Protein AF-V5NLE9-F1 (afdb_monomer_lite)

Radius of gyration: 15.72 Å; chains: 1; bounding box: 30×27×53 Å

Structure (mmCIF, N/CA/C/O backbone):
data_AF-V5NLE9-F1
#
_entry.id   AF-V5NLE9-F1
#
loop_
_atom_site.group_PDB
_atom_site.id
_atom_site.type_symbol
_atom_site.label_atom_id
_atom_site.label_alt_id
_atom_site.label_comp_id
_atom_site.label_asym_id
_atom_site.label_entity_id
_atom_site.label_seq_id
_atom_site.pdbx_PDB_ins_code
_atom_site.Cartn_x
_atom_site.Cartn_y
_atom_site.Cartn_z
_atom_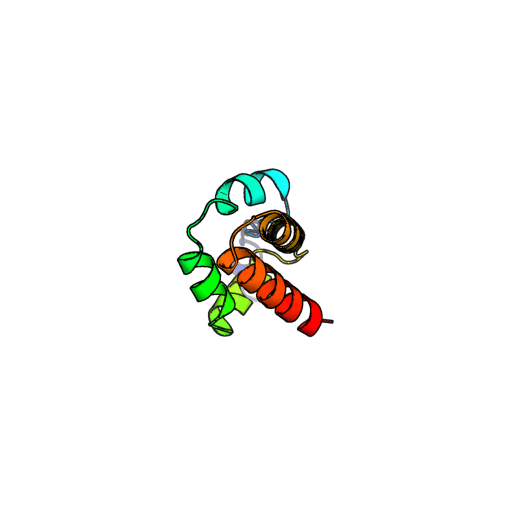site.occupancy
_atom_site.B_iso_or_equiv
_atom_site.auth_seq_id
_atom_site.auth_comp_id
_atom_site.auth_asym_id
_atom_site.auth_atom_id
_atom_site.pdbx_PDB_model_num
ATOM 1 N N . MET A 1 1 ? 16.757 -8.327 -38.554 1.00 56.81 1 MET A N 1
ATOM 2 C CA . MET A 1 1 ? 16.581 -8.225 -37.087 1.00 56.81 1 MET A CA 1
ATOM 3 C C . MET A 1 1 ? 16.436 -6.759 -36.729 1.00 56.81 1 MET A C 1
ATOM 5 O O . MET A 1 1 ? 17.178 -5.947 -37.263 1.00 56.81 1 MET A O 1
ATOM 9 N N . ALA A 1 2 ? 15.420 -6.400 -35.950 1.00 62.81 2 ALA A N 1
ATOM 10 C CA . ALA A 1 2 ? 15.030 -5.007 -35.779 1.00 62.81 2 ALA A CA 1
ATOM 11 C C . ALA A 1 2 ? 15.977 -4.266 -34.805 1.00 62.81 2 ALA A C 1
ATOM 13 O O . ALA A 1 2 ? 16.027 -4.608 -33.624 1.00 62.81 2 ALA A O 1
ATOM 14 N N . ARG A 1 3 ? 16.720 -3.276 -35.331 1.00 70.19 3 ARG A N 1
ATOM 15 C CA . ARG A 1 3 ? 17.738 -2.452 -34.636 1.00 70.19 3 ARG A CA 1
ATOM 16 C C . ARG A 1 3 ? 17.193 -1.576 -33.504 1.00 70.19 3 ARG A C 1
ATOM 18 O O . ARG A 1 3 ? 17.965 -1.085 -32.697 1.00 70.19 3 ARG A O 1
ATOM 25 N N . TRP A 1 4 ? 15.873 -1.407 -33.407 1.00 69.00 4 TRP A N 1
ATOM 26 C CA . TRP A 1 4 ? 15.251 -0.585 -32.361 1.00 69.00 4 TRP A CA 1
ATOM 27 C C . TRP A 1 4 ? 15.543 -1.093 -30.941 1.00 69.00 4 TRP A C 1
ATOM 29 O O . TRP A 1 4 ? 15.532 -0.303 -30.006 1.00 69.00 4 TRP A O 1
ATOM 39 N N . ARG A 1 5 ? 15.843 -2.392 -30.776 1.00 68.69 5 ARG A N 1
ATOM 40 C CA . ARG A 1 5 ? 16.242 -2.974 -29.483 1.00 68.69 5 ARG A CA 1
ATOM 41 C C . ARG A 1 5 ? 17.623 -2.512 -29.008 1.00 68.69 5 ARG A C 1
ATOM 43 O O . ARG A 1 5 ? 17.862 -2.516 -27.812 1.00 68.69 5 ARG A O 1
ATOM 50 N N . GLU A 1 6 ? 18.506 -2.115 -29.923 1.00 72.38 6 GLU A N 1
ATOM 51 C CA . GLU A 1 6 ? 19.883 -1.682 -29.625 1.00 72.38 6 GLU A CA 1
ATOM 52 C C . GLU A 1 6 ? 19.962 -0.184 -29.281 1.00 72.38 6 GLU A C 1
ATOM 54 O O . GLU A 1 6 ? 20.983 0.285 -28.793 1.00 72.38 6 GLU A O 1
ATOM 59 N N . THR A 1 7 ? 18.888 0.568 -29.544 1.00 65.06 7 THR A N 1
ATOM 60 C CA . THR A 1 7 ? 18.796 2.023 -29.334 1.00 65.06 7 THR A CA 1
ATOM 61 C C . THR A 1 7 ? 17.798 2.405 -28.247 1.00 65.06 7 THR A C 1
ATOM 63 O O . THR A 1 7 ? 17.456 3.582 -28.128 1.00 65.06 7 THR A O 1
ATOM 66 N N . LEU A 1 8 ? 17.270 1.433 -27.497 1.00 66.06 8 LEU A N 1
ATOM 67 C CA . LEU A 1 8 ? 16.491 1.757 -26.310 1.00 66.06 8 LEU A CA 1
ATOM 68 C C . LEU A 1 8 ? 17.446 2.432 -25.316 1.00 66.06 8 LEU A C 1
ATOM 70 O O . LEU A 1 8 ? 18.451 1.812 -24.964 1.00 66.06 8 LEU A O 1
ATOM 74 N N . PRO A 1 9 ? 17.183 3.677 -24.874 1.00 63.50 9 PRO A N 1
ATOM 75 C CA . PRO A 1 9 ? 17.851 4.174 -23.679 1.00 63.50 9 PRO A CA 1
ATOM 76 C C . PRO A 1 9 ? 17.548 3.202 -22.534 1.00 63.50 9 PRO A C 1
ATOM 78 O O . PRO A 1 9 ? 16.518 2.518 -22.580 1.00 63.50 9 PRO A O 1
ATOM 81 N N . ASP A 1 10 ? 18.396 3.157 -21.504 1.00 63.38 10 ASP A N 1
ATOM 82 C CA . ASP A 1 10 ? 17.967 2.579 -20.232 1.00 63.38 10 ASP A CA 1
ATOM 83 C C . ASP A 1 10 ? 16.631 3.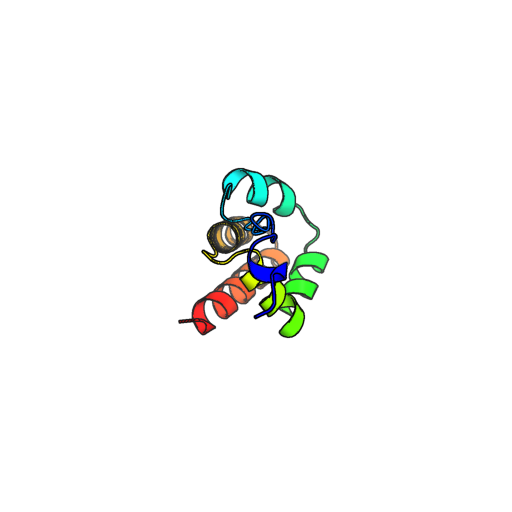236 -19.883 1.00 63.38 10 ASP A C 1
ATOM 85 O O . ASP A 1 10 ? 16.545 4.453 -19.689 1.00 63.38 10 ASP A O 1
ATOM 89 N N .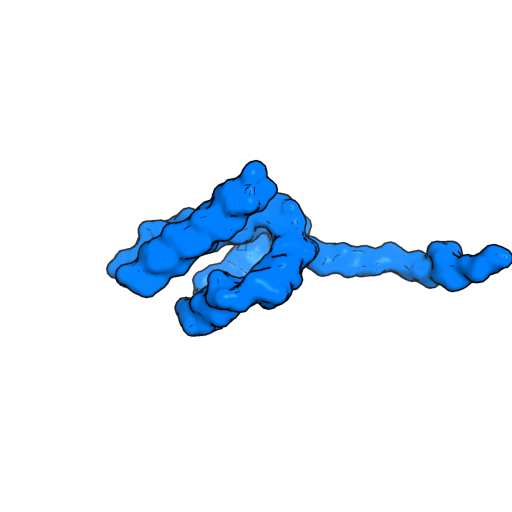 LEU A 1 11 ? 15.553 2.450 -19.927 1.00 55.38 11 LEU A N 1
ATOM 90 C CA . LEU A 1 11 ? 14.263 2.935 -19.476 1.00 55.38 11 LEU A CA 1
ATOM 91 C C . LEU A 1 11 ? 14.485 3.302 -18.012 1.00 55.38 11 LEU A C 1
ATOM 93 O O . LEU A 1 11 ? 14.965 2.436 -17.275 1.00 55.38 11 LEU A O 1
ATOM 97 N N . PRO A 1 12 ? 14.162 4.531 -17.564 1.00 56.09 12 PRO A N 1
ATOM 98 C CA . PRO A 1 12 ? 14.088 4.763 -16.138 1.00 56.09 12 PRO A CA 1
ATOM 99 C C . PRO A 1 12 ? 13.070 3.752 -15.624 1.00 56.09 12 PRO A C 1
ATOM 101 O O . PRO A 1 12 ? 11.878 3.841 -15.933 1.00 56.09 12 PRO A O 1
ATOM 104 N N . SER A 1 13 ? 13.532 2.725 -14.914 1.00 62.25 13 SER A N 1
ATOM 105 C CA . SER A 1 13 ? 12.619 1.870 -14.184 1.00 62.25 13 SER A CA 1
ATOM 106 C C . SER A 1 13 ? 12.059 2.772 -13.101 1.00 62.25 13 SER A C 1
ATOM 108 O O . SER A 1 13 ? 12.780 3.114 -12.167 1.00 62.25 13 SER A O 1
ATOM 110 N N . LEU A 1 14 ? 10.822 3.241 -13.273 1.00 78.75 14 LEU A N 1
ATOM 111 C CA . LEU A 1 14 ? 10.121 4.007 -12.251 1.00 78.75 14 LEU A CA 1
ATOM 112 C C . LEU A 1 14 ? 9.883 3.069 -11.062 1.00 78.75 14 LEU A C 1
ATOM 114 O O . LEU A 1 14 ? 8.849 2.415 -10.963 1.00 78.75 14 LEU A O 1
ATOM 118 N N . ASN A 1 15 ? 10.906 2.951 -10.222 1.00 89.19 15 ASN A N 1
ATOM 119 C CA . ASN A 1 15 ? 10.963 2.095 -9.057 1.00 89.19 15 ASN A CA 1
ATOM 120 C C . ASN A 1 15 ? 10.993 2.993 -7.825 1.00 89.19 15 ASN A C 1
ATOM 122 O O . ASN A 1 15 ? 12.033 3.522 -7.433 1.00 89.19 15 ASN A O 1
ATOM 126 N N . PHE A 1 16 ? 9.844 3.144 -7.182 1.00 92.06 16 PHE A N 1
ATOM 127 C CA . PHE A 1 16 ? 9.738 3.962 -5.981 1.00 92.06 16 PHE A CA 1
ATOM 128 C C . PHE A 1 16 ? 10.417 3.323 -4.761 1.00 92.06 16 PHE A C 1
ATOM 130 O O . PHE A 1 16 ? 10.602 4.006 -3.752 1.00 92.06 16 PHE A O 1
ATOM 137 N N . ASP A 1 17 ? 10.834 2.056 -4.842 1.00 93.81 17 ASP A N 1
ATOM 138 C CA . ASP A 1 17 ? 11.658 1.407 -3.821 1.00 93.81 17 ASP A CA 1
ATOM 139 C C . ASP A 1 17 ? 13.165 1.708 -3.965 1.00 93.81 17 ASP A C 1
ATOM 141 O O . ASP A 1 17 ? 13.927 1.315 -3.078 1.00 93.81 17 ASP A O 1
ATOM 145 N N . GLU A 1 18 ? 13.603 2.420 -5.017 1.00 92.94 18 GLU A N 1
ATOM 146 C CA . GLU A 1 18 ? 15.007 2.837 -5.193 1.00 92.94 18 GLU A CA 1
ATOM 147 C C . GLU A 1 18 ? 15.443 3.817 -4.091 1.00 92.94 18 GLU A C 1
ATOM 149 O O . GLU A 1 18 ? 16.492 3.646 -3.473 1.00 92.94 18 GLU A O 1
ATOM 154 N N . ASN A 1 19 ? 14.583 4.792 -3.776 1.00 93.25 19 ASN A N 1
ATOM 155 C CA . ASN A 1 19 ? 14.763 5.756 -2.688 1.00 93.25 19 ASN A CA 1
ATOM 156 C C . ASN A 1 19 ? 13.557 5.701 -1.734 1.00 93.25 19 ASN A C 1
ATOM 158 O O . ASN A 1 19 ? 12.747 6.630 -1.683 1.00 93.25 19 ASN A O 1
ATOM 162 N N . PRO A 1 20 ? 13.403 4.611 -0.958 1.00 95.19 20 PRO A N 1
ATOM 163 C CA . PRO A 1 20 ? 12.133 4.275 -0.321 1.00 95.19 20 PRO A CA 1
ATOM 164 C C . PRO A 1 20 ? 11.713 5.292 0.745 1.00 95.19 20 PRO A C 1
ATOM 166 O O . PRO A 1 20 ? 10.524 5.527 0.944 1.00 95.19 20 PRO A O 1
ATOM 169 N N . LEU A 1 21 ? 12.676 5.929 1.418 1.00 96.88 21 LEU A N 1
ATOM 170 C CA . LEU A 1 21 ? 12.387 6.954 2.417 1.00 96.88 21 LEU A CA 1
ATOM 171 C C . LEU A 1 21 ? 11.810 8.230 1.793 1.00 96.88 21 LEU A C 1
ATOM 173 O O . LEU A 1 21 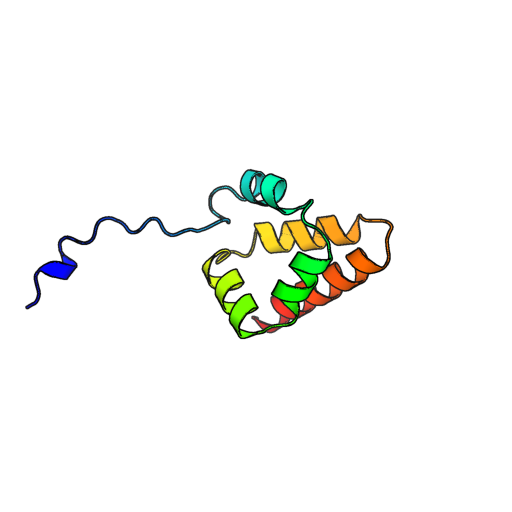? 10.869 8.790 2.351 1.00 96.88 21 LEU A O 1
ATOM 177 N N . GLU A 1 22 ? 12.355 8.681 0.662 1.00 95.81 22 GLU A N 1
ATOM 178 C CA . GLU A 1 22 ? 11.868 9.884 -0.025 1.00 95.81 22 GLU A CA 1
ATOM 179 C C . GLU A 1 22 ? 10.494 9.621 -0.642 1.00 95.81 22 GLU A C 1
ATOM 181 O O . GLU A 1 22 ? 9.538 10.320 -0.306 1.00 95.81 22 GLU A O 1
ATOM 186 N N . SER A 1 23 ? 10.342 8.517 -1.381 1.00 95.56 23 SER A N 1
ATOM 187 C CA . SER A 1 23 ? 9.047 8.082 -1.919 1.00 95.56 23 SER A CA 1
ATOM 188 C C . SER A 1 23 ? 7.977 7.971 -0.830 1.00 95.56 23 SER A C 1
ATOM 190 O O . SER A 1 23 ? 6.849 8.431 -0.999 1.00 95.56 23 SER A O 1
ATOM 192 N N . PHE A 1 24 ? 8.319 7.386 0.324 1.00 97.81 24 PHE A N 1
ATOM 193 C CA . PHE A 1 24 ? 7.406 7.291 1.461 1.00 97.81 24 PHE A CA 1
ATOM 194 C C . PHE A 1 24 ? 6.999 8.672 1.993 1.00 97.81 24 PHE A C 1
ATOM 196 O O . PHE A 1 24 ? 5.813 8.893 2.238 1.00 97.81 24 PHE A O 1
ATOM 203 N N . LYS A 1 25 ? 7.949 9.601 2.174 1.00 97.69 25 LYS A N 1
ATOM 204 C CA . LYS A 1 25 ? 7.654 10.963 2.652 1.00 97.69 25 LYS A CA 1
ATOM 205 C C . LYS A 1 25 ? 6.704 11.703 1.715 1.00 97.69 25 LYS A C 1
ATOM 207 O O . LYS A 1 25 ? 5.824 12.399 2.213 1.00 97.69 25 LYS A O 1
ATOM 212 N N . GLU A 1 26 ? 6.861 11.530 0.405 1.00 95.88 26 GLU A N 1
ATOM 213 C CA . GLU A 1 26 ? 6.004 12.170 -0.597 1.00 95.88 26 GLU A CA 1
ATOM 214 C C . GLU A 1 26 ? 4.557 11.673 -0.532 1.00 95.88 26 GLU A C 1
ATOM 216 O O . GLU A 1 26 ? 3.620 12.464 -0.655 1.00 95.88 26 GLU A O 1
ATOM 221 N N . ILE A 1 27 ? 4.354 10.369 -0.315 1.00 96.31 27 ILE A N 1
ATOM 222 C CA . ILE A 1 27 ? 3.019 9.775 -0.434 1.00 96.31 27 ILE A CA 1
ATOM 223 C C . ILE A 1 27 ? 2.301 9.595 0.904 1.00 96.31 27 ILE A C 1
ATOM 225 O O . ILE A 1 27 ? 1.070 9.630 0.922 1.00 96.31 27 ILE A O 1
ATOM 229 N N . LYS A 1 28 ? 3.002 9.415 2.036 1.00 96.50 28 LYS A N 1
ATOM 230 C CA . LYS A 1 28 ? 2.395 8.987 3.320 1.00 96.50 28 LYS A CA 1
ATOM 231 C C . LYS A 1 28 ? 1.210 9.842 3.785 1.00 96.50 28 LYS A C 1
ATOM 233 O O . LYS A 1 28 ? 0.307 9.320 4.435 1.00 96.50 28 LYS A O 1
ATOM 238 N N . ASP A 1 29 ? 1.181 11.123 3.416 1.00 95.25 29 ASP A N 1
ATOM 239 C CA . ASP A 1 29 ? 0.151 12.083 3.830 1.00 95.25 29 ASP A CA 1
ATOM 240 C C . ASP A 1 29 ? -0.981 12.273 2.805 1.00 95.25 29 ASP A C 1
ATOM 242 O O . ASP A 1 29 ? -1.873 13.100 3.010 1.00 95.25 29 ASP A O 1
ATOM 246 N N . LEU A 1 30 ? -0.998 11.492 1.717 1.00 96.56 30 LEU A N 1
ATOM 247 C CA . LEU A 1 30 ? -2.125 11.463 0.787 1.00 96.56 30 LEU A CA 1
ATOM 248 C C . LEU A 1 30 ? -3.433 11.125 1.515 1.00 96.56 30 LEU A C 1
ATOM 250 O O . LEU A 1 30 ? -3.479 10.367 2.490 1.00 96.56 30 LEU A O 1
ATOM 254 N N . ALA A 1 31 ? -4.536 11.672 1.003 1.00 96.62 31 ALA A N 1
ATOM 255 C CA . ALA A 1 31 ? -5.845 11.464 1.602 1.00 96.62 31 ALA A CA 1
ATOM 256 C C . ALA A 1 31 ? -6.204 9.961 1.645 1.00 96.62 31 ALA A C 1
ATOM 258 O O . ALA A 1 31 ? -5.999 9.253 0.654 1.00 96.62 31 ALA A O 1
ATOM 259 N N . PRO A 1 32 ? -6.836 9.460 2.726 1.00 96.69 32 PRO A N 1
ATOM 260 C CA . PRO A 1 32 ? -7.247 8.055 2.827 1.00 96.69 32 PRO A CA 1
ATOM 261 C C . PRO A 1 32 ? -8.101 7.550 1.654 1.00 96.69 32 PRO A C 1
ATOM 263 O O . PRO A 1 32 ? -8.082 6.3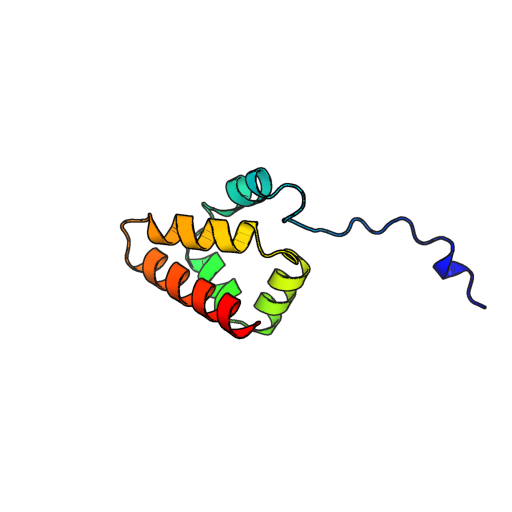65 1.331 1.00 96.69 32 PRO A O 1
ATOM 266 N N . SER A 1 33 ? -8.849 8.444 0.998 1.00 96.69 33 SER A N 1
ATOM 267 C CA . SER A 1 33 ? -9.646 8.132 -0.193 1.00 96.69 33 SER A CA 1
ATOM 268 C C . SER A 1 33 ? -8.794 7.724 -1.399 1.00 96.69 33 SER A C 1
ATOM 270 O O . SER A 1 33 ? -9.247 6.905 -2.196 1.00 96.69 33 SER A O 1
ATOM 272 N N . VAL A 1 34 ? -7.571 8.249 -1.523 1.00 96.75 34 VAL A N 1
ATOM 273 C CA . VAL A 1 34 ? -6.610 7.860 -2.566 1.00 96.75 34 VAL A CA 1
ATOM 274 C C . VAL A 1 34 ? -6.180 6.419 -2.334 1.00 96.75 34 VAL A C 1
ATOM 276 O O . VAL A 1 34 ? -6.366 5.574 -3.205 1.00 96.75 34 VAL A O 1
ATOM 279 N N . TYR A 1 35 ? -5.721 6.108 -1.122 1.00 97.25 35 TYR A N 1
ATOM 280 C CA . TYR A 1 35 ? -5.326 4.751 -0.748 1.00 97.25 35 TYR A CA 1
ATOM 281 C C . TYR A 1 35 ? -6.462 3.749 -0.885 1.00 97.25 35 TYR A C 1
ATOM 283 O O . TYR A 1 35 ? -6.259 2.655 -1.397 1.00 97.25 35 TYR A O 1
ATOM 291 N N . ARG A 1 36 ? -7.682 4.126 -0.497 1.00 96.12 36 ARG A N 1
ATOM 292 C CA . ARG A 1 36 ? -8.853 3.275 -0.695 1.00 96.12 36 ARG A CA 1
ATOM 293 C C . ARG A 1 36 ? -9.020 2.893 -2.172 1.00 96.12 36 ARG A C 1
ATOM 295 O O . ARG A 1 36 ? -9.085 1.706 -2.462 1.00 96.12 36 ARG A O 1
ATOM 302 N N . LYS A 1 37 ? -8.987 3.869 -3.091 1.00 95.31 37 LYS A N 1
ATOM 303 C CA . LYS A 1 37 ? -9.090 3.626 -4.544 1.00 95.31 37 LYS A CA 1
ATOM 304 C C . LYS A 1 37 ? -7.978 2.713 -5.066 1.00 95.31 37 LYS A C 1
ATOM 306 O O . LYS A 1 37 ? -8.275 1.776 -5.799 1.00 95.31 37 LYS A O 1
ATOM 311 N N . LEU A 1 38 ? -6.732 2.960 -4.656 1.00 95.56 38 LEU A N 1
ATOM 312 C CA . LEU A 1 38 ? -5.581 2.13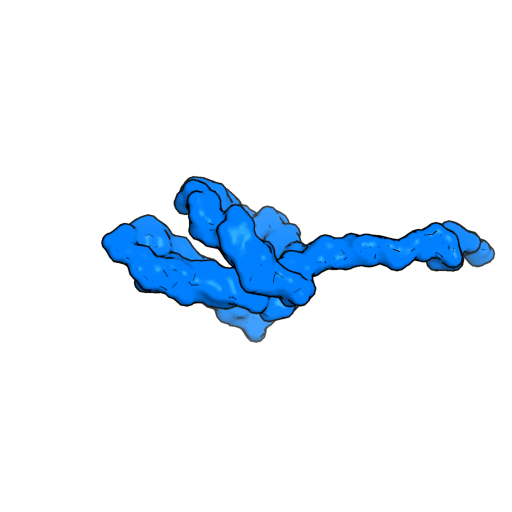6 -5.047 1.00 95.56 38 LEU A CA 1
ATOM 313 C C . LEU A 1 38 ? -5.720 0.686 -4.563 1.00 95.56 38 LEU A C 1
ATOM 315 O O . LEU A 1 38 ? -5.350 -0.239 -5.274 1.00 95.56 38 LEU A O 1
ATOM 319 N N . LEU A 1 39 ? -6.257 0.484 -3.356 1.00 96.25 39 LEU A N 1
ATOM 320 C CA . LEU A 1 39 ? -6.392 -0.837 -2.742 1.00 96.25 39 LEU A CA 1
ATOM 321 C C . LEU A 1 39 ? -7.711 -1.546 -3.081 1.00 96.25 39 LEU A C 1
ATOM 323 O O . LEU A 1 39 ? -7.857 -2.713 -2.731 1.00 96.25 39 LEU A O 1
ATOM 327 N N . ASP A 1 40 ? -8.724 -0.872 -3.624 1.00 95.25 40 ASP A N 1
ATOM 328 C CA . ASP A 1 40 ? -10.022 -1.479 -3.983 1.00 95.25 40 ASP A CA 1
ATOM 329 C C . ASP A 1 40 ? -10.040 -2.067 -5.393 1.00 95.25 40 ASP A C 1
ATOM 331 O O . ASP A 1 40 ? -10.814 -2.981 -5.649 1.00 95.25 40 ASP A O 1
ATOM 335 N N . ASN A 1 41 ? -9.190 -1.577 -6.292 1.00 95.62 41 ASN A N 1
ATOM 336 C CA . ASN A 1 41 ? -9.155 -2.021 -7.679 1.00 95.62 41 ASN A CA 1
ATOM 337 C C . ASN A 1 41 ? -7.901 -2.869 -7.941 1.00 95.62 41 ASN A C 1
ATOM 339 O O . ASN A 1 41 ? -6.782 -2.385 -7.776 1.00 95.62 41 ASN A O 1
ATOM 343 N N . ASP A 1 42 ? -8.093 -4.118 -8.367 1.00 94.50 42 ASP A N 1
ATOM 344 C CA . ASP A 1 42 ? -7.000 -5.068 -8.604 1.00 94.50 42 ASP A CA 1
ATOM 345 C C . ASP A 1 42 ? -6.093 -4.663 -9.772 1.00 94.50 42 ASP A C 1
ATOM 347 O O . ASP A 1 42 ? -4.875 -4.783 -9.665 1.00 94.50 42 ASP A O 1
ATOM 351 N N . GLU A 1 43 ? -6.651 -4.123 -10.857 1.00 94.00 43 GLU A N 1
ATOM 352 C CA . GLU A 1 43 ? -5.870 -3.640 -12.004 1.00 94.00 43 GLU A CA 1
ATOM 353 C C . GLU A 1 43 ? -4.973 -2.466 -11.599 1.00 94.00 43 GLU A C 1
ATOM 355 O O . GLU A 1 43 ? -3.790 -2.431 -11.937 1.00 94.00 43 GLU A O 1
ATOM 360 N N . ILE A 1 44 ? -5.510 -1.535 -10.805 1.00 94.31 44 ILE A N 1
ATOM 361 C CA . ILE A 1 44 ? -4.739 -0.411 -10.264 1.00 94.31 44 ILE A CA 1
ATOM 362 C C . ILE A 1 44 ? -3.681 -0.918 -9.284 1.00 94.31 44 ILE A C 1
ATOM 364 O O . ILE A 1 44 ? -2.539 -0.464 -9.326 1.00 94.31 44 ILE A O 1
ATOM 368 N N . PHE A 1 45 ? -4.024 -1.870 -8.417 1.00 95.81 45 PHE A N 1
ATOM 369 C CA . PHE A 1 45 ? -3.064 -2.419 -7.468 1.00 95.81 45 PHE A CA 1
ATOM 370 C C . PHE A 1 45 ? -1.922 -3.168 -8.171 1.00 95.81 45 PHE A C 1
ATOM 372 O O . PHE A 1 45 ? -0.776 -3.068 -7.741 1.00 95.81 45 PHE A O 1
ATOM 379 N N . ASN A 1 46 ? -2.184 -3.834 -9.297 1.00 93.44 46 ASN A N 1
ATOM 380 C CA . ASN A 1 46 ? -1.130 -4.432 -10.118 1.00 93.44 46 ASN A CA 1
ATOM 381 C C . ASN A 1 46 ? -0.161 -3.376 -10.669 1.00 93.44 46 ASN A C 1
ATOM 383 O O . ASN A 1 46 ? 1.048 -3.597 -10.654 1.00 93.44 46 ASN A O 1
ATOM 387 N N . LEU A 1 47 ? -0.660 -2.203 -11.080 1.00 92.25 47 LEU A N 1
ATOM 388 C CA . LEU A 1 47 ? 0.207 -1.078 -11.452 1.00 92.25 47 LEU A CA 1
ATOM 389 C C . LEU A 1 47 ? 1.042 -0.597 -10.261 1.00 92.25 47 LEU A C 1
ATOM 391 O O . LEU A 1 47 ? 2.231 -0.341 -10.419 1.00 92.25 47 LEU A O 1
ATOM 395 N N . VAL A 1 48 ? 0.457 -0.533 -9.060 1.00 93.62 48 VAL A N 1
ATOM 396 C CA . VAL A 1 48 ? 1.207 -0.226 -7.832 1.00 93.62 48 VAL A CA 1
ATOM 397 C C . VAL A 1 48 ? 2.348 -1.235 -7.639 1.00 93.62 48 VAL A C 1
ATOM 399 O O . VAL A 1 48 ? 3.472 -0.828 -7.388 1.00 93.62 48 VAL A O 1
ATOM 402 N N . LEU A 1 49 ? 2.133 -2.536 -7.834 1.00 93.88 49 LEU A N 1
ATOM 403 C CA . LEU A 1 49 ? 3.208 -3.529 -7.673 1.00 93.88 49 LEU A CA 1
ATOM 404 C C . LEU A 1 49 ? 4.343 -3.394 -8.699 1.00 93.88 49 LEU A C 1
ATOM 406 O O . LEU A 1 49 ? 5.488 -3.682 -8.364 1.00 93.88 49 LEU A O 1
ATOM 410 N N . ILE A 1 50 ? 4.056 -2.920 -9.914 1.00 92.00 50 ILE A N 1
ATOM 411 C CA . ILE A 1 50 ? 5.092 -2.612 -10.917 1.00 92.00 50 ILE A CA 1
ATOM 412 C C . ILE A 1 50 ? 5.963 -1.436 -10.452 1.00 92.00 50 ILE A C 1
ATOM 414 O O . ILE A 1 50 ? 7.174 -1.442 -10.651 1.00 92.00 50 ILE A O 1
ATOM 418 N N . LEU A 1 51 ? 5.338 -0.441 -9.820 1.00 92.75 51 LEU A N 1
ATOM 419 C CA . LEU A 1 51 ? 5.983 0.771 -9.314 1.00 92.75 51 LEU A CA 1
ATOM 420 C C . LEU A 1 51 ? 6.743 0.547 -7.991 1.00 92.75 51 LEU A C 1
ATOM 422 O O . LEU A 1 51 ? 7.684 1.280 -7.689 1.00 92.75 51 LEU A O 1
ATOM 426 N N . PHE A 1 52 ? 6.346 -0.466 -7.216 1.00 94.38 52 PHE A N 1
ATOM 427 C CA . PHE A 1 52 ? 6.931 -0.850 -5.925 1.00 94.38 52 PHE A CA 1
ATOM 428 C C . PHE A 1 52 ? 7.347 -2.338 -5.921 1.00 94.38 52 PHE A C 1
ATOM 430 O O . PHE A 1 52 ? 6.773 -3.139 -5.169 1.00 94.38 52 PHE A O 1
ATOM 437 N N . PRO A 1 53 ? 8.316 -2.739 -6.765 1.00 93.00 53 PRO A N 1
ATOM 438 C CA . PRO A 1 53 ? 8.680 -4.140 -6.975 1.00 93.00 53 PRO A CA 1
ATOM 439 C C . PRO A 1 53 ? 9.212 -4.838 -5.712 1.00 93.00 53 PRO A C 1
ATOM 441 O O . PRO A 1 53 ? 8.971 -6.030 -5.516 1.00 93.00 53 PRO A O 1
ATOM 444 N N . GLU A 1 54 ? 9.903 -4.119 -4.822 1.00 94.81 54 GLU A N 1
ATOM 445 C CA . GLU A 1 54 ? 10.439 -4.663 -3.562 1.00 94.81 54 GLU A CA 1
ATOM 446 C C . GLU A 1 54 ? 9.468 -4.475 -2.380 1.00 94.81 54 GLU A C 1
ATOM 448 O O . GLU A 1 54 ? 9.638 -5.053 -1.289 1.00 94.81 54 GLU A O 1
ATOM 453 N N . GLN A 1 55 ? 8.427 -3.669 -2.601 1.00 96.31 55 GLN A N 1
ATOM 454 C CA . GLN A 1 55 ? 7.364 -3.342 -1.659 1.00 96.31 55 GLN A CA 1
ATOM 455 C C . GLN A 1 55 ? 7.906 -2.682 -0.380 1.00 96.31 55 GLN A C 1
ATOM 457 O O . GLN A 1 55 ? 7.262 -2.759 0.671 1.00 96.31 55 GLN A O 1
ATOM 462 N N . LYS A 1 56 ? 9.097 -2.065 -0.420 1.00 97.31 56 LYS A N 1
ATOM 463 C CA . LYS A 1 56 ? 9.727 -1.428 0.750 1.00 97.31 56 LYS A CA 1
ATOM 464 C C . LYS A 1 56 ? 8.860 -0.270 1.226 1.00 97.31 56 LYS A C 1
ATOM 466 O O . LYS A 1 56 ? 8.479 -0.235 2.397 1.00 97.31 56 LYS A O 1
ATOM 471 N N . VAL A 1 57 ? 8.462 0.609 0.309 1.00 97.94 57 VAL A N 1
ATOM 472 C CA . VAL A 1 57 ? 7.591 1.752 0.620 1.00 97.94 57 VAL A CA 1
ATOM 473 C C . VAL A 1 57 ? 6.207 1.286 1.072 1.00 97.94 57 VAL A C 1
ATOM 475 O O . VAL A 1 57 ? 5.660 1.815 2.038 1.00 97.94 57 VAL A O 1
ATOM 478 N N . LEU A 1 58 ? 5.648 0.250 0.436 1.00 98.06 58 LEU A N 1
ATOM 479 C CA . LEU A 1 58 ? 4.342 -0.300 0.819 1.00 98.06 58 LEU A CA 1
ATOM 480 C C . LEU A 1 58 ? 4.361 -0.873 2.246 1.00 98.06 58 LEU A C 1
ATOM 482 O O . LEU A 1 58 ? 3.422 -0.651 3.008 1.00 98.06 58 LEU A O 1
ATOM 486 N N . LYS A 1 59 ? 5.444 -1.548 2.649 1.00 98.06 59 LYS A N 1
ATOM 487 C CA . LYS A 1 59 ? 5.633 -2.014 4.035 1.00 98.06 59 LYS A CA 1
ATOM 488 C C . LYS A 1 59 ? 5.754 -0.840 5.012 1.00 98.06 59 LYS A C 1
ATOM 490 O O . LYS A 1 59 ? 5.140 -0.882 6.075 1.00 98.06 59 LYS A O 1
ATOM 495 N N . MET A 1 60 ? 6.469 0.227 4.643 1.00 98.38 60 MET A N 1
ATOM 496 C CA . MET A 1 60 ? 6.538 1.453 5.454 1.00 98.38 60 MET A CA 1
ATOM 497 C C . MET A 1 60 ? 5.158 2.109 5.621 1.00 98.38 60 MET A C 1
ATOM 499 O O . MET A 1 60 ? 4.821 2.545 6.720 1.00 98.38 60 MET A O 1
ATOM 503 N N . LEU A 1 61 ? 4.329 2.121 4.571 1.00 98.25 61 LEU A N 1
ATOM 504 C CA . LEU A 1 61 ? 2.947 2.607 4.639 1.00 98.25 61 LEU A CA 1
ATOM 505 C C . LEU A 1 61 ? 2.076 1.784 5.590 1.00 98.25 61 LEU A C 1
ATOM 507 O O . LEU A 1 61 ? 1.302 2.369 6.345 1.00 98.25 61 LEU A O 1
ATOM 511 N N . VAL A 1 62 ? 2.208 0.452 5.597 1.00 98.25 62 VAL A N 1
ATOM 512 C CA . VAL A 1 62 ? 1.490 -0.403 6.561 1.00 98.25 62 VAL A CA 1
ATOM 513 C C . VAL A 1 62 ? 1.818 0.013 7.992 1.00 98.25 62 VAL A C 1
ATOM 515 O O . VAL A 1 62 ? 0.903 0.234 8.787 1.00 98.25 62 VAL A O 1
ATOM 518 N N . GLU A 1 63 ? 3.103 0.151 8.319 1.00 98.19 63 GLU A N 1
ATOM 519 C CA . GLU A 1 63 ? 3.526 0.534 9.669 1.00 98.19 63 GLU A CA 1
ATOM 520 C C . GLU A 1 63 ? 3.083 1.956 10.024 1.00 98.19 63 GLU A C 1
ATOM 522 O O . GLU A 1 63 ? 2.561 2.188 11.115 1.00 98.19 63 GLU A O 1
ATOM 527 N N . TYR A 1 64 ? 3.178 2.894 9.080 1.00 97.94 64 TYR A N 1
ATOM 528 C CA . TYR A 1 64 ? 2.680 4.254 9.263 1.00 97.94 64 TYR A CA 1
ATOM 529 C C . TYR A 1 64 ? 1.178 4.298 9.556 1.00 97.94 64 TYR A C 1
ATOM 531 O O . TYR A 1 64 ? 0.750 4.999 10.472 1.00 97.94 64 TYR A O 1
ATOM 539 N N . PHE A 1 65 ? 0.370 3.536 8.814 1.00 97.75 65 PHE A N 1
ATOM 540 C CA . PHE A 1 65 ? -1.076 3.475 9.011 1.00 97.75 65 PHE A CA 1
ATOM 541 C C . PHE A 1 65 ? -1.462 2.842 10.351 1.00 97.75 65 PHE A C 1
ATOM 543 O O . PHE A 1 65 ? -2.387 3.336 10.997 1.00 97.75 65 PHE A O 1
ATOM 550 N N . LYS A 1 66 ? -0.732 1.814 10.810 1.00 96.69 66 LYS A N 1
ATOM 551 C CA . LYS A 1 66 ? -0.929 1.216 12.146 1.00 96.69 66 LYS A CA 1
ATOM 552 C C . LYS A 1 66 ? -0.678 2.211 13.279 1.00 96.69 66 LYS A C 1
ATOM 554 O O . LYS A 1 66 ? -1.317 2.109 14.321 1.00 96.69 66 LYS A O 1
ATOM 559 N N . GLN A 1 67 ? 0.217 3.177 13.082 1.00 96.31 67 GLN A N 1
ATOM 560 C CA . GLN A 1 67 ? 0.528 4.210 14.076 1.00 96.31 67 GLN A CA 1
ATOM 561 C C . GLN A 1 67 ? -0.520 5.337 14.134 1.00 96.31 67 GLN A C 1
ATOM 563 O O . GLN A 1 67 ? -0.486 6.162 15.045 1.00 96.31 67 GLN A O 1
ATOM 568 N N . GLN A 1 68 ? -1.466 5.395 13.190 1.00 94.94 68 GLN A N 1
ATOM 569 C CA . GLN A 1 68 ? -2.495 6.433 13.181 1.00 94.94 68 GLN A CA 1
ATOM 570 C C . GLN A 1 68 ? -3.671 6.077 14.101 1.00 94.94 68 GLN A C 1
ATOM 572 O O . GLN A 1 68 ? -4.331 5.052 13.933 1.00 94.94 68 GLN A O 1
ATOM 577 N N . ASN A 1 69 ? -4.053 6.995 14.989 1.00 91.38 69 ASN A N 1
ATOM 578 C CA . ASN A 1 69 ? -5.155 6.807 15.950 1.00 91.38 69 ASN A CA 1
ATOM 579 C C . ASN A 1 69 ? -6.575 6.856 15.338 1.00 91.38 69 ASN A C 1
ATOM 581 O O . ASN A 1 69 ? -7.555 6.997 16.066 1.00 91.38 69 ASN A O 1
ATOM 585 N N . LYS A 1 70 ? -6.725 6.774 14.008 1.00 94.19 70 LYS A N 1
ATOM 586 C CA . LYS A 1 70 ? -8.037 6.823 13.339 1.00 94.19 70 LYS A CA 1
ATOM 587 C C . LYS A 1 70 ? -8.363 5.478 12.700 1.00 94.19 70 LYS A C 1
ATOM 589 O O . LYS A 1 70 ? -7.556 4.934 11.948 1.00 94.19 70 LYS A O 1
ATOM 594 N N . THR A 1 71 ? -9.595 5.009 12.897 1.00 95.44 71 THR A N 1
ATOM 595 C CA . THR A 1 71 ? -10.103 3.724 12.381 1.00 95.44 71 THR A CA 1
ATOM 596 C C . THR A 1 71 ? -9.882 3.545 10.881 1.00 95.44 71 THR A C 1
ATOM 598 O O . THR A 1 71 ? -9.563 2.448 10.433 1.00 95.44 71 THR A O 1
ATOM 601 N N . ILE A 1 72 ? -10.002 4.623 10.100 1.00 96.06 72 ILE A N 1
ATOM 602 C CA . ILE A 1 72 ? -9.783 4.579 8.652 1.00 96.06 72 ILE A CA 1
ATOM 603 C C . ILE A 1 72 ? -8.376 4.092 8.284 1.00 96.06 72 ILE A C 1
ATOM 605 O O . ILE A 1 72 ? -8.232 3.268 7.388 1.00 96.06 72 ILE A O 1
ATOM 609 N N . TYR A 1 73 ? -7.343 4.549 8.989 1.00 97.50 73 TYR A N 1
ATOM 610 C CA . TYR A 1 73 ? -5.972 4.131 8.712 1.00 97.50 73 TYR A CA 1
ATOM 611 C C . TYR A 1 73 ? -5.725 2.695 9.171 1.00 97.50 73 TYR A C 1
ATOM 613 O O . TYR A 1 73 ? -5.084 1.942 8.451 1.00 97.50 73 TYR A O 1
ATOM 621 N N . GLN A 1 74 ? -6.324 2.266 10.283 1.00 97.50 74 GLN A N 1
ATOM 622 C CA . GLN A 1 74 ? -6.252 0.867 10.720 1.00 97.50 74 GLN A CA 1
ATOM 623 C C . GLN A 1 74 ? -6.858 -0.087 9.677 1.00 97.50 74 GLN A C 1
ATOM 625 O O . GLN A 1 74 ? -6.273 -1.121 9.357 1.00 97.50 74 GLN A O 1
ATOM 630 N N . GLN A 1 75 ? -7.988 0.291 9.067 1.00 97.56 75 GLN A N 1
ATOM 631 C CA . GLN A 1 75 ? -8.582 -0.466 7.958 1.00 97.56 75 GLN A CA 1
ATOM 632 C C . GLN A 1 75 ? -7.668 -0.497 6.725 1.00 97.56 75 GLN A C 1
ATOM 634 O O . GLN A 1 75 ? -7.510 -1.551 6.108 1.00 97.56 75 GLN A O 1
ATOM 639 N N . LEU A 1 76 ? -7.044 0.633 6.373 1.00 98.06 76 LEU A N 1
ATOM 640 C CA . LEU A 1 76 ? -6.077 0.692 5.272 1.00 98.06 76 LEU A CA 1
ATOM 641 C C . LEU A 1 76 ? -4.847 -0.187 5.543 1.00 98.06 76 LEU A C 1
ATOM 643 O O . LEU A 1 76 ? -4.413 -0.898 4.639 1.00 98.06 76 LEU A O 1
ATOM 647 N N . ALA A 1 77 ? -4.328 -0.194 6.775 1.00 98.12 77 ALA A N 1
ATOM 648 C CA . ALA A 1 77 ? -3.199 -1.027 7.179 1.00 98.12 77 ALA A CA 1
ATOM 649 C C . ALA A 1 77 ? -3.503 -2.518 7.010 1.00 98.12 77 ALA A C 1
ATOM 651 O O . ALA A 1 77 ? -2.726 -3.236 6.383 1.00 98.12 77 ALA A O 1
ATOM 652 N N . LEU A 1 78 ? -4.650 -2.972 7.529 1.00 97.50 78 LEU A N 1
ATOM 653 C CA . LEU A 1 78 ? -5.090 -4.365 7.412 1.00 97.50 78 LEU A CA 1
ATOM 654 C C . LEU A 1 78 ? -5.248 -4.777 5.949 1.00 97.50 78 LEU A C 1
ATOM 656 O O . LEU A 1 78 ? -4.772 -5.836 5.545 1.00 97.50 78 LEU A O 1
ATOM 660 N N . LYS A 1 79 ? -5.881 -3.921 5.145 1.00 97.56 79 LYS A N 1
ATOM 661 C CA . LYS A 1 79 ? -6.136 -4.202 3.735 1.00 97.56 79 LYS A CA 1
ATOM 662 C C . LYS A 1 79 ? -4.854 -4.270 2.908 1.00 97.56 79 LYS A C 1
ATOM 664 O O . LYS A 1 79 ? -4.687 -5.199 2.122 1.00 97.56 79 LYS A O 1
ATOM 669 N N . LEU A 1 80 ? -3.952 -3.304 3.087 1.00 97.88 80 LEU A N 1
ATOM 670 C CA . LEU A 1 80 ? -2.662 -3.307 2.403 1.00 97.88 80 LEU A CA 1
ATOM 671 C C . LEU A 1 80 ? -1.831 -4.522 2.834 1.00 97.88 80 LEU A C 1
ATOM 673 O O . LEU A 1 80 ? -1.326 -5.235 1.976 1.00 97.88 80 LEU A O 1
ATOM 677 N N . ALA A 1 81 ? -1.764 -4.825 4.134 1.00 97.44 81 ALA A N 1
ATOM 678 C CA . ALA A 1 81 ? -1.059 -6.007 4.630 1.00 97.44 81 ALA A CA 1
ATOM 679 C C . ALA A 1 81 ? -1.619 -7.314 4.043 1.00 97.44 81 ALA A C 1
ATOM 681 O O . ALA A 1 81 ? -0.842 -8.165 3.615 1.00 97.44 81 ALA A O 1
ATOM 682 N N . ALA A 1 82 ? -2.946 -7.457 3.961 1.00 96.94 82 ALA A N 1
ATOM 683 C CA . ALA A 1 82 ? -3.586 -8.624 3.356 1.00 96.94 82 ALA A CA 1
ATOM 684 C C . ALA A 1 82 ? -3.200 -8.792 1.877 1.00 96.94 82 ALA A C 1
ATOM 686 O O . ALA A 1 82 ? -2.828 -9.891 1.470 1.00 96.94 82 ALA A O 1
ATOM 687 N N . ARG A 1 83 ? -3.204 -7.701 1.096 1.00 95.50 83 ARG A N 1
ATOM 688 C CA . ARG A 1 83 ? -2.769 -7.732 -0.310 1.00 95.50 83 ARG A CA 1
ATOM 689 C C . ARG A 1 83 ? -1.294 -8.101 -0.470 1.00 95.50 83 ARG A C 1
ATOM 691 O O . ARG A 1 83 ? -0.954 -8.811 -1.404 1.00 95.50 83 ARG A O 1
ATOM 698 N N . LEU A 1 84 ? -0.415 -7.645 0.424 1.00 94.81 84 LEU A N 1
ATOM 699 C CA . LEU A 1 84 ? 1.007 -8.013 0.370 1.00 94.81 84 LEU A CA 1
ATOM 700 C C . LEU A 1 84 ? 1.243 -9.483 0.749 1.00 94.81 84 LEU A C 1
ATOM 702 O O . LEU A 1 84 ? 2.173 -10.108 0.244 1.00 94.81 84 LEU A O 1
ATOM 706 N N . LEU A 1 85 ? 0.412 -10.045 1.631 1.00 93.12 85 LEU A N 1
ATOM 707 C CA . LEU A 1 85 ? 0.484 -11.457 2.011 1.00 93.12 85 LEU A CA 1
ATOM 708 C C . LEU A 1 85 ? -0.021 -12.388 0.905 1.00 93.12 85 LEU A C 1
ATOM 710 O O . LEU A 1 85 ? 0.562 -13.451 0.730 1.00 93.12 85 LEU A O 1
ATOM 714 N N . SER A 1 86 ? -1.044 -11.994 0.137 1.00 87.88 86 SER A N 1
ATOM 715 C CA . SER A 1 86 ? -1.580 -12.808 -0.968 1.00 87.88 86 SER A CA 1
ATOM 716 C C . SER A 1 86 ? -0.640 -12.948 -2.172 1.00 87.88 86 SER A C 1
ATOM 718 O O . SER A 1 86 ? -0.957 -13.679 -3.102 1.00 87.88 86 SER A O 1
ATOM 720 N N . LEU A 1 87 ? 0.483 -12.223 -2.184 1.00 81.31 87 LEU A N 1
ATOM 721 C CA . LEU A 1 87 ? 1.510 -12.303 -3.229 1.00 81.31 87 LEU A CA 1
ATOM 722 C C . LEU A 1 87 ? 2.573 -13.379 -2.951 1.00 81.31 87 LEU A C 1
ATOM 724 O O . LEU A 1 87 ? 3.444 -13.579 -3.796 1.00 81.31 87 LEU A O 1
ATOM 728 N N . ARG A 1 88 ? 2.555 -13.995 -1.760 1.00 64.62 88 ARG A N 1
ATOM 729 C CA . ARG A 1 88 ? 3.505 -15.039 -1.347 1.00 64.62 88 ARG A CA 1
ATOM 730 C C . ARG A 1 88 ? 3.014 -16.440 -1.668 1.00 64.62 88 ARG A C 1
ATOM 732 O O . ARG A 1 88 ? 1.788 -16.664 -1.582 1.00 64.62 88 ARG A O 1
#

Sequence (88 aa):
MARWRETLPDLPSLNFDENPLESFKEIKDLAPSVYRKLLDNDEIFNLVLILFPEQKVLKMLVEYFKQQNKTIYQQLALKLAARLLSLR

pLDDT: mean 90.26, std 11.98, range [55.38, 98.38]

Foldseek 3Di:
DDCVVVPDDPDPQLACVVVLVVSLVVPLPPDLVVLCVCLVDPVSVVVVCSNHVVCSNLVVSLVSLVPDPDPSSVVSSVSSVVVVVVVD

Secondary structure (DSSP, 8-state):
--GGGGS--------TTSSHHHHHHHHTTS-HHHHHHHHH-HHHHHHHHHH-TT-HHHHHHHHHHHT-SSHHHHHHHHHHHHHHHTT-

Organism: NCBI:txid1407463